Protein AF-A0A258RCC2-F1 (afdb_monomer)

Sequence (130 aa):
MTKPVDMERVGRARDIHRRLMELPRPKGLSNNEWAREAQVNTSFFTNLMKGSEPSVGKLRAVLVAVGSSIPEFFADEAEGRLVRMPTEQTLKSAISEALSDDATTTFVATCVARTIRGPAIERSQTTSPS

Structure (mmCIF, N/CA/C/O backbone):
data_AF-A0A258RCC2-F1
#
_entry.id   AF-A0A258RCC2-F1
#
loop_
_atom_site.group_PDB
_atom_site.id
_atom_site.type_symbol
_atom_site.label_atom_id
_atom_site.label_alt_id
_atom_site.label_comp_id
_atom_site.label_asym_id
_atom_site.label_entity_id
_atom_site.label_seq_id
_atom_site.pdbx_PDB_ins_code
_atom_site.Cartn_x
_atom_site.Cartn_y
_atom_site.Cartn_z
_atom_site.occupancy
_atom_site.B_iso_or_equiv
_atom_site.auth_seq_id
_atom_site.auth_comp_id
_atom_site.auth_asym_id
_atom_site.auth_atom_id
_atom_site.pdbx_PDB_model_num
ATOM 1 N N . MET A 1 1 ? 17.649 27.416 -3.010 1.00 53.97 1 MET A N 1
ATOM 2 C CA . MET A 1 1 ? 17.089 27.281 -1.647 1.00 53.97 1 MET A CA 1
ATOM 3 C C . MET A 1 1 ? 16.400 25.928 -1.535 1.00 53.97 1 MET A C 1
ATOM 5 O O . MET A 1 1 ? 15.289 25.768 -2.021 1.00 53.97 1 MET A O 1
ATOM 9 N N . THR A 1 2 ? 17.087 24.928 -0.991 1.00 63.41 2 THR A N 1
ATOM 10 C CA . THR A 1 2 ? 16.537 23.592 -0.719 1.00 63.41 2 THR A CA 1
ATOM 11 C C . THR A 1 2 ? 15.777 23.638 0.605 1.00 63.41 2 THR A C 1
ATOM 13 O O . THR A 1 2 ? 16.335 24.039 1.623 1.00 63.41 2 THR A O 1
ATOM 16 N N . LYS A 1 3 ? 14.486 23.290 0.589 1.00 63.62 3 LYS A N 1
ATOM 17 C CA . LYS A 1 3 ? 13.682 23.183 1.815 1.00 63.62 3 LYS A CA 1
ATOM 18 C C . LYS A 1 3 ? 14.263 22.069 2.704 1.00 63.62 3 LYS A C 1
ATOM 20 O O . LYS A 1 3 ? 14.699 21.058 2.148 1.00 63.62 3 LYS A O 1
ATOM 25 N N . PRO A 1 4 ? 14.275 22.228 4.040 1.00 73.19 4 PRO A N 1
ATOM 26 C CA . PRO A 1 4 ? 14.681 21.155 4.938 1.00 73.19 4 PRO A CA 1
ATOM 27 C C . PRO A 1 4 ? 13.781 19.939 4.707 1.00 73.19 4 PRO A C 1
ATOM 29 O O . PRO A 1 4 ? 12.557 20.062 4.638 1.00 73.19 4 PRO A O 1
ATOM 32 N N . VAL A 1 5 ? 14.406 18.780 4.513 1.00 73.50 5 VAL A N 1
ATOM 33 C CA . VAL A 1 5 ? 13.698 17.515 4.318 1.00 73.50 5 VAL A CA 1
ATOM 34 C C . VAL A 1 5 ? 13.226 17.032 5.682 1.00 73.50 5 VAL A C 1
ATOM 36 O O . VAL A 1 5 ? 14.026 16.855 6.597 1.00 73.50 5 VAL A O 1
ATOM 39 N N . ASP A 1 6 ? 11.921 16.830 5.809 1.00 79.81 6 ASP A N 1
ATOM 40 C CA . ASP A 1 6 ? 11.297 16.242 6.988 1.00 79.81 6 ASP A CA 1
ATOM 41 C C . ASP A 1 6 ? 11.670 14.751 7.065 1.00 79.81 6 ASP A C 1
ATOM 43 O O . ASP A 1 6 ? 11.189 13.921 6.288 1.00 79.81 6 ASP A O 1
ATOM 47 N N . MET A 1 7 ? 12.597 14.428 7.967 1.00 81.69 7 MET A N 1
ATOM 48 C CA . MET A 1 7 ? 13.168 13.086 8.106 1.00 81.69 7 MET A CA 1
ATOM 49 C C . MET A 1 7 ? 12.131 12.051 8.559 1.00 81.69 7 MET A C 1
ATOM 51 O O . MET A 1 7 ? 12.261 10.873 8.225 1.00 81.69 7 MET A O 1
ATOM 55 N N . GLU A 1 8 ? 11.078 12.478 9.260 1.00 79.00 8 GLU A N 1
ATOM 56 C CA . GLU A 1 8 ? 10.007 11.592 9.715 1.00 79.00 8 GLU A CA 1
ATOM 57 C C . GLU A 1 8 ? 9.169 11.092 8.529 1.00 79.00 8 GLU A C 1
ATOM 59 O O . GLU A 1 8 ? 8.874 9.899 8.413 1.00 79.00 8 GLU A O 1
ATOM 64 N N . ARG A 1 9 ? 8.857 11.986 7.582 1.00 77.00 9 ARG A N 1
ATOM 65 C CA . ARG A 1 9 ? 8.152 11.628 6.338 1.00 77.00 9 ARG A CA 1
ATOM 66 C C . ARG A 1 9 ? 8.954 10.667 5.472 1.00 77.00 9 ARG A C 1
ATOM 68 O O . ARG A 1 9 ? 8.396 9.731 4.898 1.00 77.00 9 ARG A O 1
ATOM 75 N N . VAL A 1 10 ? 10.269 10.876 5.398 1.00 81.19 10 VAL A N 1
ATOM 76 C CA . VAL A 1 10 ? 11.173 9.985 4.657 1.00 81.19 10 VAL A CA 1
ATOM 77 C C . VAL A 1 10 ? 11.163 8.580 5.260 1.00 81.19 10 VAL A C 1
ATOM 79 O O . VAL A 1 10 ? 11.137 7.604 4.508 1.00 81.19 10 VAL A O 1
ATOM 82 N N . GLY A 1 11 ? 11.145 8.475 6.593 1.00 85.94 11 GLY A N 1
ATOM 83 C CA . GLY A 1 11 ? 10.996 7.204 7.306 1.00 85.94 11 GLY A CA 1
ATOM 84 C C . GLY A 1 11 ? 9.700 6.489 6.925 1.00 85.94 11 GLY A C 1
ATOM 85 O O . GLY A 1 11 ? 9.744 5.377 6.401 1.00 85.94 11 GLY A O 1
ATOM 86 N N . ARG A 1 12 ? 8.561 7.182 7.049 1.00 87.94 12 ARG A N 1
ATOM 87 C CA . ARG A 1 12 ? 7.237 6.618 6.738 1.00 87.94 12 ARG A CA 1
ATOM 88 C C . ARG A 1 12 ? 7.112 6.108 5.304 1.00 87.94 12 ARG A C 1
ATOM 90 O O . ARG A 1 12 ? 6.629 5.001 5.078 1.00 87.94 12 ARG A O 1
ATOM 97 N N . ALA A 1 13 ? 7.572 6.874 4.316 1.00 91.50 13 ALA A N 1
ATOM 98 C CA . ALA A 1 13 ? 7.512 6.449 2.916 1.00 91.50 13 ALA A CA 1
ATOM 99 C C . ALA A 1 13 ? 8.358 5.190 2.636 1.00 91.50 13 ALA A C 1
ATOM 101 O O . ALA A 1 13 ? 7.952 4.328 1.850 1.00 91.50 13 ALA A O 1
ATOM 102 N N . ARG A 1 14 ? 9.506 5.051 3.309 1.00 92.62 14 ARG A N 1
ATOM 103 C CA . ARG A 1 14 ? 10.355 3.855 3.218 1.00 92.62 14 ARG A CA 1
ATOM 104 C C . ARG A 1 14 ? 9.746 2.652 3.932 1.00 92.62 14 ARG A C 1
ATOM 106 O O . ARG A 1 14 ? 9.866 1.541 3.421 1.00 92.62 14 ARG A O 1
ATOM 113 N N . ASP A 1 15 ? 9.065 2.859 5.054 1.00 92.06 15 ASP A N 1
ATOM 114 C CA . ASP A 1 15 ? 8.334 1.792 5.740 1.00 92.06 15 ASP A CA 1
ATOM 115 C C . ASP A 1 15 ? 7.186 1.262 4.875 1.00 92.06 15 ASP A C 1
ATOM 117 O O . ASP A 1 15 ? 7.061 0.050 4.702 1.00 92.06 15 ASP A O 1
ATOM 121 N N . ILE A 1 16 ? 6.421 2.152 4.231 1.00 93.19 16 ILE A N 1
ATOM 122 C CA . ILE A 1 16 ? 5.396 1.763 3.249 1.00 93.19 16 ILE A CA 1
ATOM 123 C C . ILE A 1 16 ? 6.027 0.945 2.115 1.00 93.19 16 ILE A C 1
ATOM 125 O O . ILE A 1 16 ? 5.486 -0.093 1.735 1.00 93.19 16 ILE A O 1
ATOM 129 N N . HIS A 1 17 ? 7.181 1.373 1.586 1.00 94.56 17 HIS A N 1
ATOM 130 C CA . HIS A 1 17 ? 7.899 0.609 0.564 1.00 94.56 17 HIS A CA 1
ATOM 131 C C . HIS A 1 17 ? 8.253 -0.801 1.048 1.00 94.56 17 HIS A C 1
ATOM 133 O O . HIS A 1 17 ? 7.961 -1.764 0.345 1.00 94.56 17 HIS A O 1
ATOM 139 N N . ARG A 1 18 ? 8.862 -0.929 2.236 1.00 94.12 18 ARG A N 1
ATOM 140 C CA . ARG A 1 18 ? 9.246 -2.224 2.820 1.00 94.12 18 ARG A CA 1
ATOM 141 C C . ARG A 1 18 ? 8.039 -3.157 2.917 1.00 94.12 18 ARG A C 1
ATOM 143 O O . ARG A 1 18 ? 8.088 -4.249 2.364 1.00 94.12 18 ARG A O 1
ATOM 150 N N . ARG A 1 19 ? 6.942 -2.688 3.517 1.00 93.06 19 ARG A N 1
ATOM 151 C CA . ARG A 1 19 ? 5.715 -3.480 3.712 1.00 93.06 19 ARG A CA 1
ATOM 152 C C . ARG A 1 19 ? 5.081 -3.904 2.386 1.00 93.06 19 ARG A C 1
ATOM 154 O O . ARG A 1 19 ? 4.659 -5.042 2.243 1.00 93.06 19 ARG A O 1
ATOM 161 N N . LEU A 1 20 ? 5.074 -3.035 1.370 1.00 92.69 20 LEU A N 1
ATOM 162 C CA . LEU A 1 20 ? 4.607 -3.413 0.028 1.00 92.69 20 LEU A CA 1
ATOM 163 C C . LEU A 1 20 ? 5.458 -4.526 -0.601 1.00 92.69 20 LEU A C 1
ATOM 165 O O . LEU A 1 20 ? 4.931 -5.326 -1.365 1.00 92.69 20 LEU A O 1
ATOM 169 N N . MET A 1 21 ? 6.762 -4.586 -0.317 1.00 91.56 21 MET A N 1
ATOM 170 C CA . MET A 1 21 ? 7.629 -5.647 -0.845 1.00 91.56 21 MET A CA 1
ATOM 171 C C . MET A 1 21 ? 7.426 -6.998 -0.146 1.00 91.56 21 MET A C 1
ATOM 173 O O . MET A 1 21 ? 7.798 -8.017 -0.722 1.00 91.56 21 MET A O 1
ATOM 177 N N . GLU A 1 22 ? 6.836 -7.006 1.050 1.00 90.44 22 GLU A N 1
ATOM 178 C CA . GLU A 1 22 ? 6.486 -8.217 1.806 1.00 90.44 22 GLU A CA 1
ATOM 179 C C . GLU A 1 22 ? 5.153 -8.829 1.344 1.00 90.44 22 GLU A C 1
ATOM 181 O O . GLU A 1 22 ? 4.894 -10.006 1.594 1.00 90.44 22 GLU A O 1
ATOM 186 N N . LEU A 1 23 ? 4.315 -8.063 0.634 1.00 89.25 23 LEU A N 1
ATOM 187 C CA . LEU A 1 23 ? 3.051 -8.566 0.101 1.00 89.25 23 LEU A CA 1
ATOM 188 C C . LEU A 1 23 ? 3.280 -9.591 -1.024 1.00 89.25 23 LEU A C 1
ATOM 190 O O . LEU A 1 23 ? 4.177 -9.415 -1.860 1.00 89.25 23 LEU A O 1
ATOM 194 N N . PRO A 1 24 ? 2.436 -10.637 -1.110 1.00 84.06 24 PRO A N 1
ATOM 195 C CA . PRO A 1 24 ? 2.501 -11.599 -2.197 1.00 84.06 24 PRO A CA 1
ATOM 196 C C . PRO A 1 24 ? 2.216 -10.887 -3.518 1.00 84.06 24 PRO A C 1
ATOM 198 O O . PRO A 1 24 ? 1.118 -10.382 -3.761 1.00 84.06 24 PRO A O 1
ATOM 201 N N . ARG A 1 25 ? 3.224 -10.833 -4.389 1.00 81.50 25 ARG A N 1
ATOM 202 C CA . ARG A 1 25 ? 3.066 -10.189 -5.690 1.00 81.50 25 ARG A CA 1
ATOM 203 C C . ARG A 1 25 ? 2.124 -11.015 -6.557 1.00 81.50 25 ARG A C 1
ATOM 205 O O . ARG A 1 25 ? 2.359 -12.217 -6.717 1.00 81.50 25 ARG A O 1
ATOM 212 N N . PRO A 1 26 ? 1.125 -10.400 -7.202 1.00 69.06 26 PRO A N 1
ATOM 213 C CA . PRO A 1 26 ? 0.342 -11.092 -8.204 1.00 69.06 26 PRO A CA 1
ATOM 214 C C . PRO A 1 26 ? 1.305 -11.536 -9.312 1.00 69.06 26 PRO A C 1
ATOM 216 O O . PRO A 1 26 ? 2.030 -10.724 -9.877 1.00 69.06 26 PRO A O 1
ATOM 219 N N . LYS A 1 27 ? 1.360 -12.845 -9.581 1.00 74.12 27 LYS A N 1
ATOM 220 C CA . LYS A 1 27 ? 2.014 -13.446 -10.762 1.00 74.12 27 LYS A CA 1
ATOM 221 C C . LYS A 1 27 ? 3.534 -13.221 -10.914 1.00 74.12 27 LYS A C 1
ATOM 223 O O . LYS A 1 27 ? 4.056 -13.421 -12.004 1.00 74.12 27 LYS A O 1
ATOM 228 N N . GLY A 1 28 ? 4.255 -12.833 -9.858 1.00 79.56 28 GLY A N 1
ATOM 229 C CA . GLY A 1 28 ? 5.712 -12.619 -9.932 1.00 79.56 28 GLY A CA 1
ATOM 230 C C . GLY A 1 28 ? 6.135 -11.362 -10.704 1.00 79.56 28 GLY A C 1
ATOM 231 O O . GLY A 1 28 ? 7.265 -11.280 -11.176 1.00 79.56 28 GLY A O 1
ATOM 232 N N . LEU A 1 29 ? 5.235 -10.384 -10.831 1.00 86.75 29 LEU A N 1
ATOM 233 C CA . LEU A 1 29 ? 5.479 -9.147 -11.570 1.00 86.75 29 LEU A CA 1
ATOM 234 C C . LEU A 1 29 ? 6.643 -8.327 -10.988 1.00 86.75 29 LEU A C 1
ATOM 236 O O . LEU A 1 29 ? 6.845 -8.226 -9.769 1.00 86.75 29 LEU A O 1
ATOM 240 N N . SER A 1 30 ? 7.386 -7.668 -11.875 1.00 91.00 30 SER A N 1
ATOM 241 C CA . SER A 1 30 ? 8.346 -6.633 -11.495 1.00 91.00 30 SER A CA 1
ATOM 242 C C . SER A 1 30 ? 7.634 -5.409 -10.900 1.00 91.00 30 SER A C 1
ATOM 244 O O . SER A 1 30 ? 6.438 -5.194 -11.099 1.00 91.00 30 SER A O 1
ATOM 246 N N . ASN A 1 31 ? 8.373 -4.547 -10.192 1.00 91.50 31 ASN A N 1
ATOM 247 C CA . ASN A 1 31 ? 7.805 -3.323 -9.602 1.00 91.50 31 ASN A CA 1
ATOM 248 C C . ASN A 1 31 ? 7.151 -2.420 -10.663 1.00 91.50 31 ASN A C 1
ATOM 250 O O . ASN A 1 31 ? 6.131 -1.786 -10.404 1.00 91.50 31 ASN A O 1
ATOM 254 N N . ASN A 1 32 ? 7.728 -2.376 -11.866 1.00 92.88 32 ASN A N 1
ATOM 255 C CA . ASN A 1 32 ? 7.210 -1.565 -12.965 1.00 92.88 32 ASN A CA 1
ATOM 256 C C . ASN A 1 32 ? 5.905 -2.130 -13.522 1.00 92.88 32 ASN A C 1
ATOM 258 O O . ASN A 1 32 ? 4.993 -1.367 -13.830 1.00 92.88 32 ASN A O 1
ATOM 262 N N . GLU A 1 33 ? 5.810 -3.452 -13.648 1.00 92.56 33 GLU A N 1
ATOM 263 C CA . GLU A 1 33 ? 4.595 -4.113 -14.123 1.00 92.56 33 GLU A CA 1
ATOM 264 C C . GLU A 1 33 ? 3.474 -4.005 -13.097 1.00 92.56 33 GLU A C 1
ATOM 266 O O . GLU A 1 33 ? 2.357 -3.659 -13.463 1.00 92.56 33 GLU A O 1
ATOM 271 N N . TRP A 1 34 ? 3.784 -4.178 -11.810 1.00 92.25 34 TRP A N 1
ATOM 272 C CA . TRP A 1 34 ? 2.812 -3.970 -10.741 1.00 92.25 34 TRP A CA 1
ATOM 273 C C . TRP A 1 34 ? 2.305 -2.519 -10.716 1.00 92.25 34 TRP A C 1
ATOM 275 O O . TRP A 1 34 ? 1.098 -2.282 -10.678 1.00 92.25 34 TRP A O 1
ATOM 285 N N . ALA A 1 35 ? 3.201 -1.533 -10.832 1.00 93.88 35 ALA A N 1
ATOM 286 C CA . ALA A 1 35 ? 2.810 -0.129 -10.949 1.00 93.88 35 ALA A CA 1
ATOM 287 C C . ALA A 1 35 ? 1.918 0.123 -12.179 1.00 93.88 35 ALA A C 1
ATOM 289 O O . ALA A 1 35 ? 0.934 0.857 -12.093 1.00 93.88 35 ALA A O 1
ATOM 290 N N . ARG A 1 36 ? 2.234 -0.509 -13.314 1.00 93.38 36 ARG A N 1
ATOM 291 C CA . ARG A 1 36 ? 1.457 -0.392 -14.552 1.00 93.38 36 ARG A CA 1
ATOM 292 C C . ARG A 1 36 ? 0.069 -1.023 -14.426 1.00 93.38 36 ARG A C 1
ATOM 294 O O . ARG A 1 36 ? -0.896 -0.412 -14.874 1.00 93.38 36 ARG A O 1
ATOM 301 N N . GLU A 1 37 ? -0.042 -2.200 -13.817 1.00 91.44 37 GLU A N 1
ATOM 302 C CA . GLU A 1 37 ? -1.322 -2.888 -13.594 1.00 91.44 37 GLU A CA 1
ATOM 303 C C . GLU A 1 37 ? -2.216 -2.101 -12.629 1.00 91.44 37 GLU A C 1
ATOM 305 O O . GLU A 1 37 ? -3.409 -1.946 -12.871 1.00 91.44 37 GLU A O 1
ATOM 310 N N . ALA A 1 38 ? -1.615 -1.469 -11.618 1.00 92.75 38 ALA A N 1
ATOM 311 C CA . ALA A 1 38 ? -2.284 -0.526 -10.724 1.00 92.75 38 ALA A CA 1
ATOM 312 C C . ALA A 1 38 ? -2.567 0.855 -11.355 1.00 92.75 38 ALA A C 1
ATOM 314 O O . ALA A 1 38 ? -3.077 1.744 -10.674 1.00 92.75 38 ALA A O 1
ATOM 315 N N . GLN A 1 39 ? -2.220 1.065 -12.631 1.00 95.00 39 GLN A N 1
ATOM 316 C CA . GLN A 1 39 ? -2.376 2.334 -13.353 1.00 95.00 39 GLN A CA 1
ATOM 317 C C . GLN A 1 39 ? -1.705 3.535 -12.658 1.00 95.00 39 GLN A C 1
ATOM 319 O O . GLN A 1 39 ? -2.175 4.673 -12.733 1.00 95.00 39 GLN A O 1
ATOM 324 N N . VAL A 1 40 ? -0.574 3.301 -11.991 1.00 94.88 40 VAL A N 1
ATOM 325 C CA . VAL A 1 40 ? 0.261 4.350 -11.396 1.00 94.88 40 VAL A CA 1
ATOM 326 C C . VAL A 1 40 ? 1.565 4.525 -12.177 1.00 94.88 40 VAL A C 1
ATOM 328 O O . VAL A 1 40 ? 1.938 3.724 -13.031 1.00 94.88 40 VAL A O 1
ATOM 331 N N . ASN A 1 41 ? 2.281 5.616 -11.900 1.00 95.25 41 ASN A N 1
ATOM 332 C CA . ASN A 1 41 ? 3.580 5.873 -12.522 1.00 95.25 41 ASN A CA 1
ATOM 333 C C . ASN A 1 41 ? 4.568 4.741 -12.175 1.00 95.25 41 ASN A C 1
ATOM 335 O O . ASN A 1 41 ? 4.689 4.377 -11.008 1.00 95.25 41 ASN A O 1
ATOM 339 N N . THR A 1 42 ? 5.321 4.234 -13.155 1.00 93.81 42 THR A N 1
ATOM 340 C CA . THR A 1 42 ? 6.322 3.164 -12.964 1.00 93.81 42 THR A CA 1
ATOM 341 C C . THR A 1 42 ? 7.409 3.528 -11.949 1.00 93.81 42 THR A C 1
ATOM 343 O O . THR A 1 42 ? 7.966 2.661 -11.284 1.00 93.81 42 THR A O 1
ATOM 346 N N . SER A 1 43 ? 7.652 4.823 -11.739 1.00 95.12 43 SER A N 1
ATOM 347 C CA . SER A 1 43 ? 8.578 5.347 -10.730 1.00 95.12 43 SER A CA 1
ATOM 348 C C . SER A 1 43 ? 8.016 5.328 -9.305 1.00 95.12 43 SER A C 1
ATOM 350 O O . SER A 1 43 ? 8.698 5.773 -8.387 1.00 95.12 43 SER A O 1
ATOM 352 N N . PHE A 1 44 ? 6.785 4.853 -9.087 1.00 95.50 44 PHE A N 1
ATOM 353 C CA . PHE A 1 44 ? 6.116 4.853 -7.783 1.00 95.50 44 PHE A CA 1
ATOM 354 C C . PHE A 1 44 ? 6.963 4.199 -6.683 1.00 95.50 44 PHE A C 1
ATOM 356 O O . PHE A 1 44 ? 7.269 4.849 -5.684 1.00 95.50 44 PHE A O 1
ATOM 363 N N . PHE A 1 45 ? 7.415 2.960 -6.892 1.00 94.00 45 PHE A N 1
ATOM 364 C CA . PHE A 1 45 ? 8.226 2.232 -5.909 1.00 94.00 45 PHE A CA 1
ATOM 365 C C . PHE A 1 45 ? 9.588 2.896 -5.674 1.00 94.00 45 PHE A C 1
ATOM 367 O O . PHE A 1 45 ? 10.021 3.055 -4.535 1.00 94.00 45 PHE A O 1
ATOM 374 N N . THR A 1 46 ? 10.227 3.381 -6.741 1.00 94.94 46 THR A N 1
ATOM 375 C CA . THR A 1 46 ? 11.482 4.137 -6.645 1.00 94.94 46 THR A CA 1
ATOM 376 C C . THR A 1 46 ? 11.312 5.421 -5.833 1.00 94.94 46 THR A C 1
ATOM 378 O O . THR A 1 46 ? 12.180 5.768 -5.034 1.00 94.94 46 THR A O 1
ATOM 381 N N . ASN A 1 47 ? 10.194 6.127 -6.005 1.00 94.00 47 ASN A N 1
ATOM 382 C CA . ASN A 1 47 ? 9.898 7.355 -5.273 1.00 94.00 47 ASN A CA 1
ATOM 383 C C . ASN A 1 47 ? 9.639 7.075 -3.788 1.00 94.00 47 ASN A C 1
ATOM 385 O O . ASN A 1 47 ? 10.158 7.808 -2.948 1.00 94.00 47 ASN A O 1
ATOM 389 N N . LEU A 1 48 ? 8.928 5.992 -3.461 1.00 93.88 48 LEU A N 1
ATOM 390 C CA . LEU A 1 48 ? 8.738 5.554 -2.075 1.00 93.88 48 LEU A CA 1
ATOM 391 C C . LEU A 1 48 ? 10.071 5.239 -1.387 1.00 93.88 48 LEU A C 1
ATOM 393 O O . LEU A 1 48 ? 10.346 5.743 -0.302 1.00 93.88 48 LEU A O 1
ATOM 397 N N . MET A 1 49 ? 10.947 4.483 -2.053 1.00 92.44 49 MET A N 1
ATOM 398 C CA . MET A 1 49 ? 12.289 4.165 -1.549 1.00 92.44 49 MET A CA 1
ATOM 399 C C . MET A 1 49 ? 13.137 5.429 -1.302 1.00 92.44 49 MET A C 1
ATOM 401 O O . MET A 1 49 ? 13.900 5.509 -0.334 1.00 92.44 49 MET A O 1
ATOM 405 N N . LYS A 1 50 ? 12.968 6.457 -2.141 1.00 92.38 50 LYS A N 1
ATOM 406 C CA . LYS A 1 50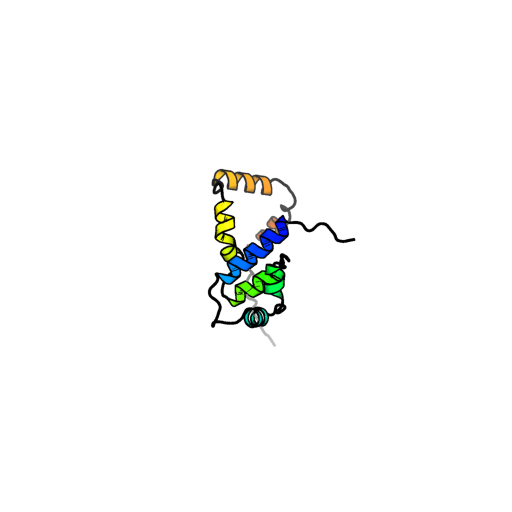 ? 13.608 7.772 -1.970 1.00 92.38 50 LYS A CA 1
ATOM 407 C C . LYS A 1 50 ? 12.991 8.620 -0.850 1.00 92.38 50 LYS A C 1
ATOM 409 O O . LYS A 1 50 ? 13.553 9.662 -0.530 1.00 92.38 50 LYS A O 1
ATOM 414 N N . GLY A 1 51 ? 11.895 8.177 -0.236 1.00 90.69 51 GLY A N 1
ATOM 415 C CA . GLY A 1 51 ? 11.227 8.883 0.856 1.00 90.69 51 GLY A CA 1
ATOM 416 C C . GLY A 1 51 ? 10.074 9.787 0.420 1.00 90.69 51 GLY A C 1
ATOM 417 O O . GLY A 1 51 ? 9.618 10.608 1.208 1.00 90.69 51 GLY A O 1
ATOM 418 N N . SER A 1 52 ? 9.610 9.685 -0.828 1.00 92.94 52 SER A N 1
ATOM 419 C CA . SER A 1 52 ? 8.447 10.445 -1.291 1.00 92.94 52 SER A CA 1
ATOM 420 C C . SER A 1 52 ? 7.167 9.766 -0.825 1.00 92.94 52 SER A C 1
ATOM 422 O O . SER A 1 52 ? 6.870 8.655 -1.258 1.00 92.94 52 SER A O 1
ATOM 424 N N . GLU A 1 53 ? 6.370 10.458 -0.014 1.00 90.25 53 GLU A N 1
ATOM 425 C CA . GLU A 1 53 ? 5.061 9.952 0.403 1.00 90.25 53 GLU A CA 1
ATOM 426 C C . GLU A 1 53 ? 4.127 9.763 -0.807 1.00 90.25 53 GLU A C 1
ATOM 428 O O . GLU A 1 53 ? 4.052 10.631 -1.690 1.00 90.25 53 GLU A O 1
ATOM 433 N N . PRO A 1 54 ? 3.401 8.634 -0.884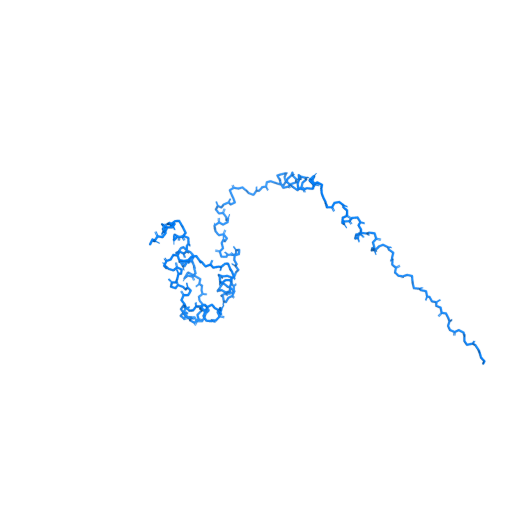 1.00 92.50 54 PRO A N 1
ATOM 434 C CA . PRO A 1 54 ? 2.418 8.420 -1.926 1.00 92.50 54 PRO A CA 1
ATOM 435 C C . PRO A 1 54 ? 1.123 9.160 -1.581 1.00 92.50 54 PRO A C 1
ATOM 437 O O . PRO A 1 54 ? 0.707 9.236 -0.428 1.00 92.50 54 PRO A O 1
ATOM 440 N N . SER A 1 55 ? 0.400 9.627 -2.597 1.00 94.19 55 SER A N 1
ATOM 441 C CA . SER A 1 55 ? -1.003 10.001 -2.395 1.00 94.19 55 SER A CA 1
ATOM 442 C C . SER A 1 55 ? -1.821 8.760 -2.024 1.00 94.19 55 SER A C 1
ATOM 444 O O . SER A 1 55 ? -1.650 7.719 -2.670 1.00 94.19 55 SER A O 1
ATOM 446 N N . VAL A 1 56 ? -2.780 8.899 -1.105 1.00 92.81 56 VAL A N 1
ATOM 447 C CA . VAL A 1 56 ? -3.674 7.809 -0.665 1.00 92.81 56 VAL A CA 1
ATOM 448 C C . VAL A 1 56 ? -4.324 7.078 -1.846 1.00 92.81 56 VAL A C 1
ATOM 450 O O . VAL A 1 56 ? -4.356 5.853 -1.864 1.00 92.81 56 VAL A O 1
ATOM 453 N N . GLY A 1 57 ? -4.765 7.804 -2.881 1.00 95.12 57 GLY A N 1
ATOM 454 C CA . GLY A 1 57 ? -5.374 7.200 -4.074 1.00 95.12 57 GLY A CA 1
ATOM 455 C C . GLY A 1 57 ? -4.440 6.252 -4.840 1.00 95.12 57 GLY A C 1
ATOM 456 O O . GLY A 1 57 ? -4.856 5.163 -5.224 1.00 95.12 57 GLY A O 1
ATOM 457 N N . LYS A 1 58 ? -3.162 6.624 -5.002 1.00 95.06 58 LYS A N 1
ATOM 458 C CA . LYS A 1 58 ? -2.147 5.773 -5.654 1.00 95.06 58 LYS A CA 1
ATOM 459 C C . LYS A 1 58 ? -1.811 4.550 -4.808 1.00 95.06 58 LYS A C 1
ATOM 461 O O . LYS A 1 58 ? -1.717 3.457 -5.349 1.00 95.06 58 LYS A O 1
ATOM 466 N N . LEU A 1 59 ? -1.665 4.728 -3.492 1.00 95.62 59 LEU A N 1
ATOM 467 C CA . LEU A 1 59 ? -1.431 3.609 -2.578 1.00 95.62 59 LEU A CA 1
ATOM 468 C C . LEU A 1 59 ? -2.601 2.617 -2.625 1.00 95.62 59 LEU A C 1
ATOM 470 O O . LEU A 1 59 ? -2.383 1.420 -2.776 1.00 95.62 59 LEU A O 1
ATOM 474 N N . ARG A 1 60 ? -3.840 3.119 -2.591 1.00 95.88 60 ARG A N 1
ATOM 475 C CA . ARG A 1 60 ? -5.047 2.295 -2.717 1.00 95.88 60 ARG A CA 1
ATOM 476 C C . ARG A 1 60 ? -5.059 1.501 -4.023 1.00 95.88 60 ARG A C 1
ATOM 478 O O . ARG A 1 60 ? -5.352 0.315 -3.985 1.00 95.88 60 ARG A O 1
ATOM 485 N N . ALA A 1 61 ? -4.737 2.128 -5.154 1.00 95.12 61 ALA A N 1
ATOM 486 C CA . ALA A 1 61 ? -4.709 1.444 -6.448 1.00 95.12 61 ALA A CA 1
ATOM 487 C C . ALA A 1 61 ? -3.701 0.279 -6.471 1.00 95.12 61 ALA A C 1
ATOM 489 O O . ALA A 1 61 ? -4.021 -0.809 -6.943 1.00 95.12 61 ALA A O 1
ATOM 490 N N . VAL A 1 62 ? -2.513 0.486 -5.894 1.00 94.19 62 VAL A N 1
ATOM 491 C CA . VAL A 1 62 ? -1.467 -0.545 -5.792 1.00 94.19 62 VAL A CA 1
ATOM 492 C C . VAL A 1 62 ? -1.895 -1.712 -4.899 1.00 94.19 62 VAL A C 1
ATOM 494 O O . VAL A 1 62 ? -1.655 -2.863 -5.260 1.00 94.19 62 VAL A O 1
ATOM 497 N N . LEU A 1 63 ? -2.560 -1.433 -3.774 1.00 94.25 63 LEU A N 1
ATOM 498 C CA . LEU A 1 63 ? -3.066 -2.464 -2.861 1.00 94.25 63 LEU A CA 1
ATOM 499 C C . LEU A 1 63 ? -4.221 -3.270 -3.470 1.00 94.25 63 LEU A C 1
ATOM 501 O O . LEU A 1 63 ? -4.242 -4.494 -3.370 1.00 94.25 63 LEU A O 1
ATOM 505 N N . VAL A 1 64 ? -5.141 -2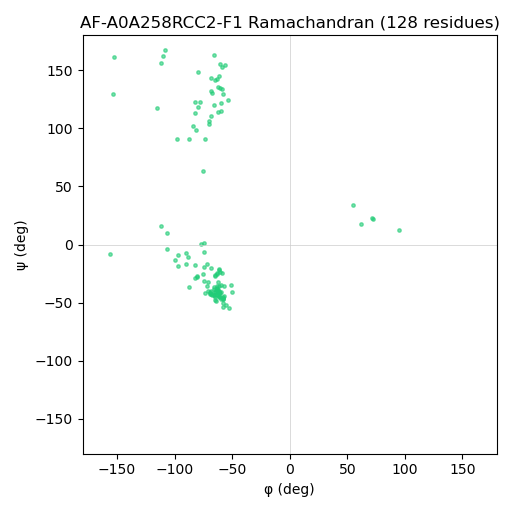.608 -4.174 1.00 92.81 64 VAL A N 1
ATOM 506 C CA . VAL A 1 64 ? -6.260 -3.286 -4.848 1.00 92.81 64 VAL A CA 1
ATOM 507 C C . VAL A 1 64 ? -5.755 -4.265 -5.909 1.00 92.81 64 VAL A C 1
ATOM 509 O O . VAL A 1 64 ? -6.313 -5.351 -6.040 1.00 92.81 64 VAL A O 1
ATOM 512 N N . ALA A 1 65 ? -4.667 -3.935 -6.614 1.00 90.88 65 ALA A N 1
ATOM 513 C CA . ALA A 1 65 ? -4.056 -4.836 -7.593 1.00 90.88 65 ALA A CA 1
ATOM 514 C C . ALA A 1 65 ? -3.552 -6.159 -6.979 1.00 90.88 65 ALA A C 1
ATOM 516 O O . ALA A 1 65 ? -3.410 -7.145 -7.698 1.00 90.88 65 ALA A O 1
ATOM 517 N N . VAL A 1 66 ? -3.310 -6.201 -5.663 1.00 90.00 66 VAL A N 1
ATOM 518 C CA . VAL A 1 66 ? -2.911 -7.419 -4.933 1.00 90.00 66 VAL A CA 1
ATOM 519 C C . VAL A 1 66 ? -4.032 -7.998 -4.070 1.00 90.00 66 VAL A C 1
ATOM 521 O O . VAL A 1 66 ? -3.794 -8.902 -3.277 1.00 90.00 66 VAL A O 1
ATOM 524 N N . GLY A 1 67 ? -5.257 -7.486 -4.219 1.00 89.69 67 GLY A N 1
ATOM 525 C CA . GLY A 1 67 ? -6.410 -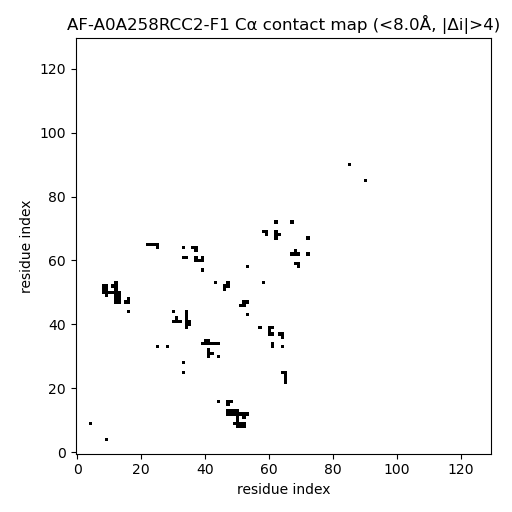7.931 -3.439 1.00 89.69 67 GLY A CA 1
ATOM 526 C C . GLY A 1 67 ? -6.381 -7.495 -1.973 1.00 89.69 67 GLY A C 1
ATOM 527 O O . GLY A 1 67 ? -7.031 -8.133 -1.156 1.00 89.69 67 GLY A O 1
ATOM 528 N N . SER A 1 68 ? -5.645 -6.432 -1.636 1.00 91.56 68 SER A N 1
ATOM 529 C CA . SER A 1 68 ? -5.577 -5.873 -0.282 1.00 91.56 68 SER A CA 1
ATOM 530 C C . SER A 1 68 ? -6.239 -4.494 -0.208 1.00 91.56 68 SER A C 1
ATOM 532 O O . SER A 1 68 ? -6.362 -3.771 -1.203 1.00 91.56 68 SER A O 1
ATOM 534 N N . SER A 1 69 ? -6.673 -4.108 0.989 1.00 93.00 69 SER A N 1
ATOM 535 C CA . SER A 1 69 ? -7.257 -2.800 1.282 1.00 93.00 69 SER A CA 1
ATOM 536 C C . SER A 1 69 ? -6.343 -1.928 2.156 1.00 93.00 69 SER A C 1
ATOM 538 O O . SER A 1 69 ? -5.425 -2.408 2.813 1.00 93.00 69 SER A O 1
ATOM 540 N N . ILE A 1 70 ? -6.596 -0.612 2.186 1.00 92.62 70 ILE A N 1
ATOM 541 C CA . ILE A 1 70 ? -5.853 0.321 3.057 1.00 92.62 70 ILE A CA 1
ATOM 542 C C . ILE A 1 70 ? -5.968 -0.071 4.545 1.00 92.62 70 ILE A C 1
ATOM 544 O O . ILE A 1 70 ? -4.932 -0.092 5.204 1.00 92.62 70 ILE A O 1
ATOM 548 N N . PRO A 1 71 ? -7.159 -0.394 5.096 1.00 89.62 71 PRO A N 1
ATOM 549 C CA . PRO A 1 71 ? -7.272 -0.792 6.499 1.00 89.62 71 PRO A CA 1
ATOM 550 C C . PRO A 1 71 ? -6.478 -2.055 6.833 1.00 89.62 71 PRO A C 1
ATOM 552 O O . PRO A 1 71 ? -5.760 -2.060 7.824 1.00 89.62 71 PRO A O 1
ATOM 555 N N . GLU A 1 72 ? -6.546 -3.087 5.988 1.00 88.56 72 GLU A N 1
ATOM 556 C CA . GLU A 1 72 ? -5.761 -4.317 6.174 1.00 88.56 72 GLU A CA 1
ATOM 557 C C . GLU A 1 72 ? -4.263 -4.030 6.111 1.00 88.56 72 GLU A C 1
ATOM 559 O O . GLU A 1 72 ? -3.502 -4.487 6.959 1.00 88.56 72 GLU A O 1
ATOM 564 N N . PHE A 1 73 ? -3.838 -3.202 5.154 1.00 91.25 73 PHE A N 1
ATOM 565 C CA . PHE A 1 73 ? -2.440 -2.819 5.022 1.00 91.25 73 PHE A CA 1
ATOM 566 C C . PHE A 1 73 ? -1.918 -2.046 6.238 1.00 91.25 73 PHE A C 1
ATOM 568 O O . PHE A 1 73 ? -0.725 -2.073 6.489 1.00 91.25 73 PHE A O 1
ATOM 575 N N . PHE A 1 74 ? -2.755 -1.371 7.025 1.00 89.94 74 PHE A N 1
ATOM 576 C CA . PHE A 1 74 ? -2.332 -0.652 8.236 1.00 89.94 74 PHE A CA 1
ATOM 577 C C . PHE A 1 74 ? -2.845 -1.286 9.538 1.00 89.94 74 PHE A C 1
ATOM 579 O O . PHE A 1 74 ? -2.786 -0.637 10.582 1.00 89.94 74 PHE A O 1
ATOM 586 N N . ALA A 1 75 ? -3.309 -2.539 9.501 1.00 85.06 75 ALA A N 1
ATOM 587 C CA . ALA A 1 75 ? -3.912 -3.203 10.655 1.00 85.06 75 ALA A CA 1
ATOM 588 C C . ALA A 1 75 ? -2.965 -3.256 11.867 1.00 85.06 75 ALA A C 1
ATOM 590 O O . ALA A 1 75 ? -3.357 -2.824 12.947 1.00 85.06 75 ALA A O 1
ATOM 591 N N . ASP A 1 76 ? -1.701 -3.645 11.675 1.00 78.75 76 ASP A N 1
ATOM 592 C CA . ASP A 1 76 ? -0.718 -3.748 12.770 1.00 78.75 76 ASP A CA 1
ATOM 593 C C . ASP A 1 76 ? -0.420 -2.388 13.432 1.00 78.75 76 ASP A C 1
ATOM 595 O O . ASP A 1 76 ? -0.252 -2.275 14.647 1.00 78.75 76 ASP A O 1
ATOM 599 N N . GLU A 1 77 ? -0.380 -1.315 12.632 1.00 75.94 77 GLU A N 1
ATOM 600 C CA . GLU A 1 77 ? -0.180 0.050 13.136 1.00 75.94 77 GLU A CA 1
ATOM 601 C C . GLU A 1 77 ? -1.409 0.560 13.898 1.00 75.94 77 GLU A C 1
ATOM 603 O O . GLU A 1 77 ? -1.281 1.355 14.833 1.00 75.94 77 GLU A O 1
ATOM 608 N N . ALA A 1 78 ? -2.602 0.120 13.493 1.00 65.56 78 ALA A N 1
ATOM 609 C CA . ALA A 1 78 ? -3.843 0.427 14.186 1.00 6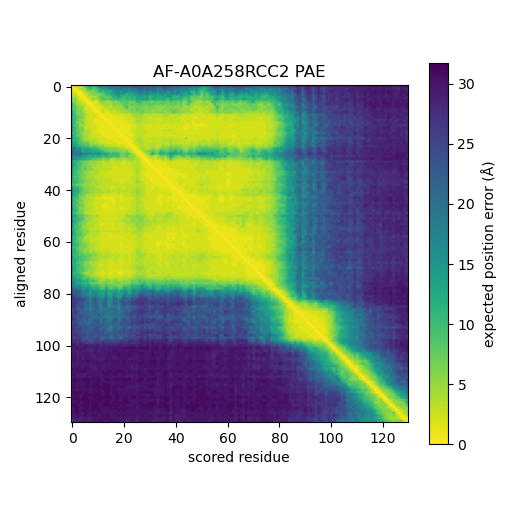5.56 78 ALA A CA 1
ATOM 610 C C . ALA A 1 78 ? -3.952 -0.360 15.499 1.00 65.56 78 ALA A C 1
ATOM 612 O O . ALA A 1 78 ? -4.318 0.224 16.516 1.00 65.56 78 ALA A O 1
ATOM 613 N N . GLU A 1 79 ? -3.571 -1.638 15.511 1.00 59.91 79 GLU A N 1
ATOM 614 C CA . GLU A 1 79 ? -3.601 -2.495 16.700 1.00 59.91 79 GLU A CA 1
ATOM 615 C C . GLU A 1 79 ? -2.634 -1.994 17.783 1.00 59.91 79 GLU A C 1
ATOM 617 O O . GLU A 1 79 ? -3.011 -1.894 18.949 1.00 59.91 79 GLU A O 1
ATOM 622 N N . GLY A 1 80 ? -1.445 -1.515 17.399 1.00 56.53 80 GLY A N 1
ATOM 623 C CA . GLY A 1 80 ? -0.515 -0.855 18.324 1.00 56.53 80 GLY A CA 1
ATOM 624 C C . GLY A 1 80 ? -0.986 0.512 18.855 1.00 56.53 80 GLY A C 1
ATOM 625 O O . GLY A 1 80 ? -0.500 0.969 19.890 1.00 56.53 80 GLY A O 1
ATOM 626 N N . ARG A 1 81 ? -1.932 1.180 18.175 1.00 54.78 81 ARG A N 1
ATOM 627 C CA . ARG A 1 81 ? -2.527 2.466 18.602 1.00 54.78 81 ARG A CA 1
ATOM 628 C C . ARG A 1 81 ? -3.861 2.316 19.328 1.00 54.78 81 ARG A C 1
ATOM 630 O O . ARG A 1 81 ? -4.261 3.242 20.036 1.00 54.78 81 ARG A O 1
ATOM 637 N N . LEU A 1 82 ? -4.537 1.176 19.201 1.00 51.00 82 LEU A N 1
ATOM 638 C CA . LEU A 1 82 ? -5.723 0.817 19.978 1.00 51.00 82 LEU A CA 1
ATOM 639 C C . LEU A 1 82 ? -5.299 0.417 21.398 1.00 51.00 82 LEU A C 1
ATOM 641 O O . LEU A 1 82 ? -5.495 -0.704 21.847 1.00 51.00 82 LEU A O 1
ATOM 645 N N . VAL A 1 83 ? -4.719 1.368 22.134 1.00 52.34 83 VAL A N 1
ATOM 646 C CA . VAL A 1 83 ? -4.223 1.160 23.503 1.00 52.34 83 VAL A CA 1
ATOM 647 C C . VAL A 1 83 ? -5.349 0.730 24.452 1.00 52.34 83 VAL A C 1
ATOM 649 O O . VAL A 1 83 ? -5.081 0.062 25.447 1.00 52.34 83 VAL A O 1
ATOM 652 N N . ARG A 1 84 ? -6.615 1.038 24.142 1.00 55.00 84 ARG A N 1
ATOM 653 C CA . ARG A 1 84 ? -7.808 0.457 24.774 1.00 55.00 84 ARG A CA 1
ATOM 654 C C . ARG A 1 84 ? -8.966 0.513 23.784 1.00 55.00 84 ARG A C 1
ATOM 656 O O . ARG A 1 84 ? -9.257 1.592 23.273 1.00 55.00 84 ARG A O 1
ATOM 663 N N . MET A 1 85 ? -9.672 -0.600 23.562 1.00 59.16 85 MET A N 1
ATOM 664 C CA . MET A 1 85 ? -11.041 -0.498 23.046 1.00 59.16 85 MET A CA 1
ATOM 665 C C . MET A 1 85 ? -11.813 0.437 23.991 1.00 59.16 85 MET A C 1
ATOM 667 O O . MET A 1 85 ? -11.804 0.196 25.204 1.00 59.16 85 MET A O 1
ATOM 671 N N . PRO A 1 86 ? -12.429 1.525 23.494 1.00 65.38 86 PRO A N 1
ATOM 672 C CA . PRO A 1 86 ? -13.263 2.362 24.337 1.00 65.38 86 PRO A CA 1
ATOM 673 C C . PRO A 1 86 ? -14.382 1.493 24.906 1.00 65.38 86 PRO A C 1
ATOM 675 O O . PRO A 1 86 ? -14.997 0.698 24.194 1.00 65.38 86 PRO A O 1
ATOM 678 N N . THR A 1 87 ? -14.620 1.613 26.210 1.00 79.88 87 THR A N 1
ATOM 679 C CA . THR A 1 87 ? -15.728 0.897 26.845 1.00 79.88 87 THR A CA 1
ATOM 680 C C . THR A 1 87 ? -17.052 1.331 26.220 1.00 79.88 87 THR A C 1
ATOM 682 O O . THR A 1 87 ? -17.172 2.453 25.720 1.00 79.88 87 THR A O 1
ATOM 685 N N . GLU A 1 88 ? -18.072 0.474 26.287 1.00 77.88 88 GLU A N 1
ATOM 686 C CA . GLU A 1 88 ? -19.424 0.806 25.815 1.00 77.88 88 GLU A CA 1
ATOM 687 C C . GLU A 1 88 ? -19.924 2.136 26.408 1.00 77.88 88 GLU A C 1
ATOM 689 O O . GLU A 1 88 ? -20.581 2.925 25.732 1.00 77.88 88 GLU A O 1
ATOM 694 N N . GLN A 1 89 ? -19.542 2.427 27.653 1.00 79.62 89 GLN A N 1
ATOM 695 C CA . GLN A 1 89 ? -19.869 3.673 28.334 1.00 79.62 89 GLN A CA 1
ATOM 696 C C . GLN A 1 89 ? -19.199 4.891 27.683 1.00 79.62 89 GLN A C 1
ATOM 698 O O . GLN A 1 89 ? -19.863 5.896 27.447 1.00 79.62 89 GLN A O 1
ATOM 703 N N . THR A 1 90 ? -17.917 4.789 27.321 1.00 81.38 90 THR A N 1
ATOM 704 C CA . THR A 1 90 ? -17.185 5.848 26.607 1.00 81.38 90 THR A CA 1
ATOM 705 C C . THR A 1 90 ? -17.807 6.138 25.242 1.00 81.38 90 THR A C 1
ATOM 707 O O . THR A 1 90 ? -17.966 7.299 24.872 1.00 81.38 90 THR A O 1
ATOM 710 N N . LEU A 1 91 ? -18.210 5.091 24.514 1.00 81.56 91 LEU A N 1
ATOM 711 C CA . LEU A 1 91 ? -18.889 5.233 23.226 1.00 81.56 91 LEU A CA 1
ATOM 712 C C . LEU A 1 91 ? -20.257 5.912 23.382 1.00 81.56 91 LEU A C 1
ATOM 714 O O . LEU A 1 91 ? -20.561 6.844 22.643 1.00 81.56 91 LEU A O 1
ATOM 718 N N . LYS A 1 92 ? -21.062 5.499 24.371 1.00 80.12 92 LYS A N 1
ATOM 719 C CA . LYS A 1 92 ? -22.372 6.112 24.656 1.00 80.12 92 LYS A CA 1
ATOM 720 C C . LYS A 1 92 ? -22.259 7.586 25.036 1.00 80.12 92 LYS A C 1
ATOM 722 O O . LYS A 1 92 ? -23.069 8.385 24.567 1.00 80.12 92 LYS A O 1
ATOM 727 N N . SER A 1 93 ? -21.265 7.952 25.845 1.00 81.06 93 SER A N 1
ATOM 728 C CA . SER A 1 93 ? -21.011 9.349 26.209 1.00 81.06 93 SER A CA 1
ATOM 729 C C . SER A 1 93 ? -20.613 10.187 24.995 1.00 81.06 93 SER A C 1
ATOM 731 O O . SER A 1 93 ? -21.242 11.211 24.761 1.00 81.06 93 SER A O 1
ATOM 733 N N . ALA A 1 94 ? -19.668 9.719 24.172 1.00 78.56 94 ALA A N 1
ATOM 734 C CA . ALA A 1 94 ? -19.232 10.445 22.976 1.00 78.56 94 ALA A CA 1
ATOM 735 C C . ALA A 1 94 ? -20.359 10.620 21.940 1.00 78.56 94 ALA A C 1
ATOM 737 O O . ALA A 1 94 ? -20.485 11.677 21.330 1.00 78.56 94 ALA A O 1
ATOM 738 N N . ILE A 1 95 ? -21.209 9.600 21.760 1.00 80.56 95 ILE A N 1
ATOM 739 C CA . ILE A 1 95 ? -22.389 9.682 20.886 1.00 80.56 95 ILE A CA 1
ATOM 740 C C . ILE A 1 95 ? -23.403 10.689 21.440 1.00 80.56 95 ILE A C 1
ATOM 742 O O . ILE A 1 95 ? -23.940 11.488 20.684 1.00 80.56 95 ILE A O 1
ATOM 746 N N . SER A 1 96 ? -23.662 10.673 22.750 1.00 78.75 96 SER A N 1
ATOM 747 C CA . SER A 1 96 ? -24.612 11.603 23.376 1.00 78.75 96 SER A CA 1
ATOM 748 C C . SER A 1 96 ? -24.123 13.050 23.305 1.00 78.75 96 SER A C 1
ATOM 750 O O . SER A 1 96 ? -24.917 13.948 23.049 1.00 78.75 96 SER A O 1
ATOM 752 N N . GLU A 1 97 ? -22.822 13.273 23.483 1.00 77.69 97 GLU A N 1
ATOM 753 C CA . GLU A 1 97 ? -22.175 14.581 23.345 1.00 77.69 97 GLU A CA 1
ATOM 754 C C . GLU A 1 97 ? -22.251 15.084 21.896 1.00 77.69 97 GLU A C 1
ATOM 756 O O . GLU A 1 97 ? -22.737 16.185 21.657 1.00 77.69 97 GLU A O 1
ATOM 761 N N . ALA A 1 98 ? -21.920 14.236 20.916 1.00 72.62 98 ALA A N 1
ATOM 762 C CA . ALA A 1 98 ? -22.037 14.568 19.493 1.00 72.62 98 ALA A CA 1
ATOM 763 C C . ALA A 1 98 ? -23.483 14.832 19.029 1.00 72.62 98 ALA A C 1
ATOM 765 O O . ALA A 1 98 ? -23.696 15.520 18.035 1.00 72.62 98 ALA A O 1
ATOM 766 N N . LEU A 1 99 ? -24.477 14.271 19.725 1.00 68.69 99 LEU A N 1
ATOM 767 C CA . LEU A 1 99 ? -25.901 14.519 19.482 1.00 68.69 99 LEU A CA 1
ATOM 768 C C . LEU A 1 99 ? -26.452 15.723 20.265 1.00 68.69 99 LEU A C 1
ATOM 770 O O . LEU A 1 99 ? -27.582 16.129 20.003 1.00 68.69 99 LEU A O 1
ATOM 774 N N . SER A 1 100 ? -25.691 16.272 21.217 1.00 64.31 100 SER A N 1
ATOM 775 C CA . SER A 1 100 ? -26.101 17.421 22.039 1.00 64.31 100 SER A CA 1
ATOM 776 C C . SER A 1 100 ? -25.709 18.769 21.424 1.00 64.31 100 SER A C 1
ATOM 778 O O . SER A 1 100 ? -26.292 19.786 21.798 1.00 64.31 100 SER A O 1
ATOM 780 N N . ASP A 1 101 ? -24.786 18.785 20.454 1.00 56.28 101 ASP A N 1
ATOM 781 C CA . ASP A 1 101 ? -24.494 19.967 19.638 1.00 56.28 101 ASP A CA 1
ATOM 782 C C . ASP A 1 101 ? -25.526 20.102 18.503 1.00 56.28 101 ASP A C 1
ATOM 784 O O . ASP A 1 101 ? -25.501 19.442 17.460 1.00 56.28 101 ASP A O 1
ATOM 788 N N . ASP A 1 102 ? -26.498 20.962 18.774 1.00 55.41 102 ASP A N 1
ATOM 789 C CA . ASP A 1 102 ? -27.699 21.232 18.001 1.00 55.41 102 ASP A CA 1
ATOM 790 C C . ASP A 1 102 ? -27.412 21.929 16.653 1.00 55.41 102 ASP A C 1
ATOM 792 O O . ASP A 1 102 ? -27.057 23.106 16.593 1.00 55.41 102 ASP A O 1
ATOM 796 N N . ALA A 1 103 ? -27.617 21.200 15.550 1.00 49.62 103 ALA A N 1
ATOM 797 C CA . ALA A 1 103 ? -27.927 21.774 14.228 1.00 49.62 103 ALA A CA 1
ATOM 798 C C . ALA A 1 103 ? -28.678 20.815 13.276 1.00 49.62 103 ALA A C 1
ATOM 800 O O . ALA A 1 103 ? -29.127 21.233 12.207 1.00 49.62 103 ALA A O 1
ATOM 801 N N . THR A 1 104 ? -28.846 19.530 13.620 1.00 52.12 104 THR A N 1
ATOM 802 C CA . THR A 1 104 ? -29.363 18.512 12.673 1.00 52.12 104 THR A CA 1
ATOM 803 C C . THR A 1 104 ? -30.805 18.068 12.949 1.00 52.12 104 THR A C 1
ATOM 805 O O . THR A 1 104 ? -31.399 17.333 12.153 1.00 52.12 104 THR A O 1
ATOM 808 N N . THR A 1 105 ? -31.412 18.556 14.034 1.00 49.88 105 THR A N 1
ATOM 809 C CA . THR A 1 105 ? -32.758 18.164 14.491 1.00 49.88 105 THR A CA 1
ATOM 810 C C . THR A 1 105 ? -33.862 18.491 13.470 1.00 49.88 105 THR A C 1
ATOM 812 O O . THR A 1 105 ? -34.890 17.817 13.426 1.00 49.88 105 THR A O 1
ATOM 815 N N . THR A 1 106 ? -33.633 19.435 12.551 1.00 48.78 106 THR A N 1
ATOM 816 C CA . THR A 1 106 ? -34.615 19.801 11.512 1.00 48.78 106 THR A CA 1
ATOM 817 C C . THR A 1 106 ? -34.723 18.777 10.367 1.00 48.78 106 THR A C 1
ATOM 819 O O . THR A 1 106 ? -35.780 18.662 9.744 1.00 48.78 106 THR A O 1
ATOM 822 N N . PHE A 1 107 ? -33.684 17.982 10.073 1.00 47.19 107 PHE A N 1
ATOM 823 C CA . PHE A 1 107 ? -33.713 17.110 8.885 1.00 47.19 107 PHE A CA 1
ATOM 824 C C . PHE A 1 107 ? -34.355 15.739 9.140 1.00 47.19 107 PHE A C 1
ATOM 826 O O . PHE A 1 107 ? -35.089 15.228 8.292 1.00 47.19 107 PHE A O 1
ATOM 833 N N . VAL A 1 108 ? -34.144 15.151 10.321 1.00 52.84 108 VAL A N 1
ATOM 834 C CA . VAL A 1 108 ? -34.609 13.780 10.604 1.00 52.84 108 VAL A CA 1
ATOM 835 C C . VAL A 1 108 ? -36.129 13.724 10.817 1.00 52.84 108 VAL A C 1
ATOM 837 O O . VAL A 1 108 ? -36.771 12.759 10.397 1.00 52.84 108 VAL A O 1
ATOM 840 N N . ALA A 1 109 ? -36.740 14.790 11.348 1.00 45.69 109 ALA A N 1
ATOM 841 C CA . ALA A 1 109 ? -38.194 14.872 11.517 1.00 45.69 109 ALA A CA 1
ATOM 842 C C . ALA A 1 109 ? -38.963 14.886 10.177 1.00 45.69 109 ALA A C 1
ATOM 844 O O . ALA A 1 109 ? -40.091 14.398 10.102 1.00 45.69 109 ALA A O 1
ATOM 845 N N . THR A 1 110 ? -38.345 15.373 9.095 1.00 46.50 110 THR A N 1
ATOM 846 C CA . THR A 1 110 ? -39.012 15.497 7.786 1.00 46.50 11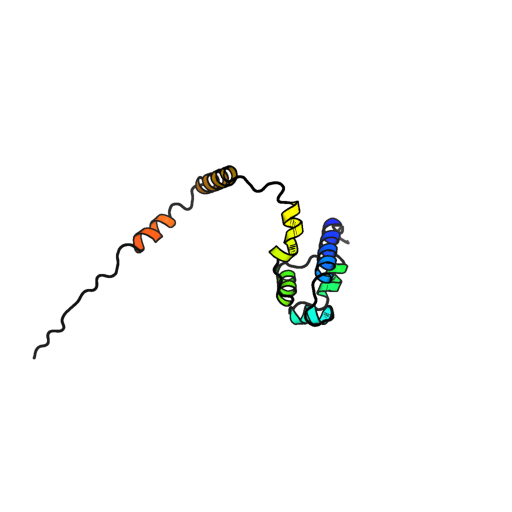0 THR A CA 1
ATOM 847 C C . THR A 1 110 ? -39.012 14.179 6.996 1.00 46.50 110 THR A C 1
ATOM 849 O O . THR A 1 110 ? -39.947 13.907 6.243 1.00 46.50 110 THR A O 1
ATOM 852 N N . CYS A 1 111 ? -38.018 13.307 7.196 1.00 46.12 111 CYS A N 1
ATOM 853 C CA . CYS A 1 111 ? -37.934 12.035 6.467 1.00 46.12 111 CYS A CA 1
ATOM 854 C C . CYS A 1 111 ? -38.831 10.929 7.052 1.00 46.12 111 CYS A C 1
ATOM 856 O O . CYS A 1 111 ? -39.307 10.079 6.303 1.00 46.12 111 CYS A O 1
ATOM 858 N N . VAL A 1 112 ? -39.123 10.946 8.358 1.00 49.28 112 VAL A N 1
ATOM 859 C CA . VAL A 1 112 ? -39.934 9.888 8.998 1.00 49.28 112 VAL A CA 1
ATOM 860 C C . VAL A 1 112 ? -41.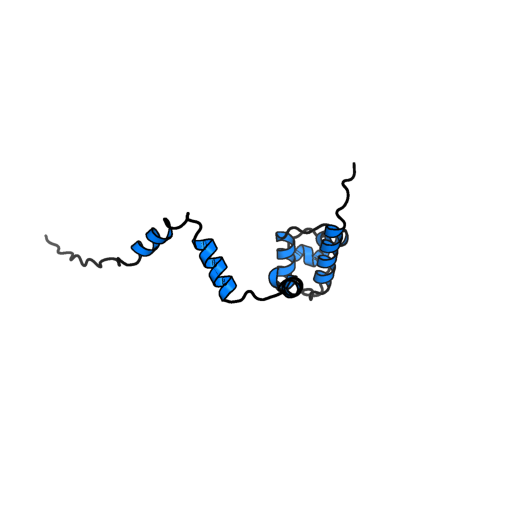442 10.092 8.784 1.00 49.28 112 VAL A C 1
ATOM 862 O O . VAL A 1 112 ? -42.190 9.120 8.684 1.00 49.28 112 VAL A O 1
ATOM 865 N N . ALA A 1 113 ? -41.908 11.331 8.593 1.00 45.19 113 ALA A N 1
ATOM 866 C CA . ALA A 1 113 ? -43.330 11.612 8.364 1.00 45.19 113 ALA A CA 1
ATOM 867 C C . ALA A 1 113 ? -43.851 11.164 6.980 1.00 45.19 113 ALA A C 1
ATOM 869 O O . ALA A 1 113 ? -45.063 11.035 6.793 1.00 45.19 113 ALA A O 1
ATOM 870 N N . ARG A 1 114 ? -42.970 10.897 6.002 1.00 43.38 114 ARG A N 1
ATOM 871 C CA . ARG A 1 114 ? -43.376 10.559 4.623 1.00 43.38 114 ARG A CA 1
ATOM 872 C C . ARG A 1 114 ? -43.570 9.059 4.365 1.00 43.38 114 ARG A C 1
ATOM 874 O O . ARG A 1 114 ? -44.095 8.701 3.317 1.00 43.38 114 ARG A O 1
ATOM 881 N N . THR A 1 115 ? -43.225 8.191 5.316 1.00 50.62 115 THR A N 1
ATOM 882 C CA . THR A 1 115 ? -43.278 6.726 5.121 1.00 50.62 115 THR A CA 1
ATOM 883 C C . THR A 1 115 ? -44.556 6.074 5.673 1.00 50.62 115 THR A C 1
ATOM 885 O O . THR A 1 115 ? -44.817 4.911 5.386 1.00 50.62 115 THR A O 1
ATOM 888 N N . ILE A 1 116 ? -45.401 6.799 6.421 1.00 51.78 116 ILE A N 1
ATOM 889 C CA . ILE A 1 116 ? -46.568 6.201 7.111 1.00 51.78 116 ILE A CA 1
ATOM 890 C C . ILE A 1 116 ? -47.904 6.411 6.363 1.00 51.78 116 ILE A C 1
ATOM 892 O O 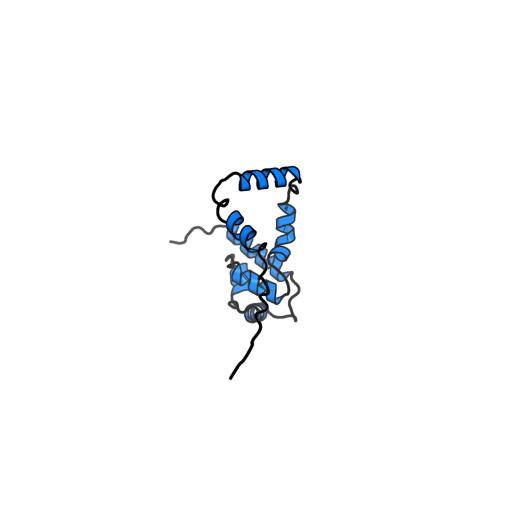. ILE A 1 116 ? -48.879 5.713 6.634 1.00 51.78 116 ILE A O 1
ATOM 896 N N . ARG A 1 117 ? -47.980 7.292 5.355 1.00 47.84 117 ARG A N 1
ATOM 897 C CA . ARG A 1 117 ? -49.161 7.373 4.472 1.00 47.84 117 ARG A CA 1
ATOM 898 C C . ARG A 1 117 ? -48.911 6.599 3.183 1.00 47.84 117 ARG A C 1
ATOM 900 O O . ARG A 1 117 ? -48.392 7.142 2.213 1.00 47.84 117 ARG A O 1
ATOM 907 N N . GLY A 1 118 ? -49.274 5.317 3.207 1.00 47.34 118 GLY A N 1
ATOM 908 C CA . GLY A 1 118 ? -49.328 4.474 2.015 1.00 47.34 118 GLY A CA 1
ATOM 909 C C . GLY A 1 118 ? -50.237 5.069 0.927 1.00 47.34 118 GLY A C 1
ATOM 910 O O . GLY A 1 118 ? -51.151 5.838 1.242 1.00 47.34 118 GLY A O 1
ATOM 911 N N . PRO A 1 119 ? -50.002 4.743 -0.355 1.00 47.88 119 PRO A N 1
ATOM 912 C CA . PRO A 1 119 ? -50.870 5.186 -1.434 1.00 47.88 119 PRO A CA 1
ATOM 913 C C . PRO A 1 119 ? -52.247 4.530 -1.283 1.00 47.88 119 PRO A C 1
ATOM 915 O O . PRO A 1 119 ? -52.374 3.305 -1.292 1.00 47.88 119 PRO A O 1
ATOM 918 N N . ALA A 1 120 ? -53.280 5.359 -1.129 1.00 50.28 120 ALA A N 1
ATOM 919 C CA . ALA A 1 120 ? -54.665 4.935 -1.233 1.00 50.28 120 ALA A CA 1
ATOM 920 C C . ALA A 1 120 ? -54.895 4.364 -2.640 1.00 50.28 120 ALA A C 1
ATOM 922 O O . ALA A 1 120 ? -54.766 5.064 -3.643 1.00 50.28 120 ALA A O 1
ATOM 923 N N . ILE A 1 121 ? -55.191 3.067 -2.708 1.00 54.38 121 ILE A N 1
ATOM 924 C CA . ILE A 1 121 ? -55.640 2.394 -3.925 1.00 54.38 121 ILE A CA 1
ATOM 925 C C . ILE A 1 121 ? -57.082 2.845 -4.157 1.00 54.38 121 ILE A C 1
ATOM 927 O O . ILE A 1 121 ? -58.020 2.252 -3.625 1.00 54.38 121 ILE A O 1
ATOM 931 N N . GLU A 1 122 ? -57.265 3.921 -4.917 1.00 52.84 122 GLU A N 1
ATOM 932 C CA . GLU A 1 122 ? -58.591 4.369 -5.330 1.00 52.84 122 GLU A CA 1
ATOM 933 C C . GLU A 1 122 ? -59.016 3.585 -6.578 1.00 52.84 122 GLU A C 1
ATOM 935 O O . GLU A 1 122 ? -58.541 3.796 -7.695 1.00 52.84 122 GLU A O 1
ATOM 940 N N . ARG A 1 123 ? -59.888 2.598 -6.354 1.00 53.75 123 ARG A N 1
ATOM 941 C CA . ARG A 1 123 ? -60.657 1.924 -7.400 1.00 53.75 123 ARG A CA 1
ATOM 942 C C . ARG A 1 123 ? -61.700 2.906 -7.929 1.00 53.75 123 ARG A C 1
ATOM 944 O O . ARG A 1 123 ? -62.713 3.101 -7.265 1.00 53.75 123 ARG A O 1
ATOM 951 N N . SER A 1 124 ? -61.501 3.432 -9.132 1.00 50.09 124 SER A N 1
ATOM 952 C CA . SER A 1 124 ? -62.543 4.181 -9.839 1.00 50.09 124 SER A CA 1
ATOM 953 C C . SER A 1 124 ? -62.954 3.447 -11.108 1.00 50.09 124 SER A C 1
ATOM 955 O O . SER A 1 124 ? -62.157 3.157 -11.997 1.00 50.09 124 SER A O 1
ATOM 957 N N . GLN A 1 125 ? -64.227 3.075 -11.091 1.00 50.00 125 GLN A N 1
ATOM 958 C CA . GLN A 1 125 ? -64.972 2.315 -12.076 1.00 50.00 125 GLN A CA 1
ATOM 959 C C . GLN A 1 125 ? -65.130 3.141 -13.359 1.00 50.00 125 GLN A C 1
ATOM 961 O O . GLN A 1 125 ? -65.564 4.289 -13.311 1.00 50.00 125 GLN A O 1
ATOM 966 N N . THR A 1 126 ? -64.814 2.558 -14.513 1.00 53.19 126 THR A N 1
ATOM 967 C CA . THR A 1 126 ? -65.175 3.097 -15.827 1.00 53.19 126 THR A CA 1
ATOM 968 C C . THR A 1 126 ? -66.559 2.586 -16.212 1.00 53.19 126 THR A C 1
ATOM 970 O O . THR A 1 126 ? -66.713 1.532 -16.823 1.00 53.19 126 THR A O 1
ATOM 973 N N . THR A 1 127 ? -67.593 3.337 -15.845 1.00 63.34 127 THR A N 1
ATOM 974 C CA . THR A 1 127 ? -68.909 3.222 -16.479 1.00 63.34 127 THR A CA 1
ATOM 975 C C . THR A 1 127 ? -68.909 4.040 -17.767 1.00 63.34 127 THR A C 1
ATOM 977 O O . THR A 1 127 ? -68.835 5.268 -17.722 1.00 63.34 127 THR A O 1
ATOM 980 N N . SER A 1 128 ? -69.004 3.361 -18.912 1.00 51.09 128 SER A N 1
ATOM 981 C CA . SER A 1 128 ? -69.567 3.941 -20.140 1.00 51.09 128 SER A CA 1
ATOM 982 C C . SER A 1 1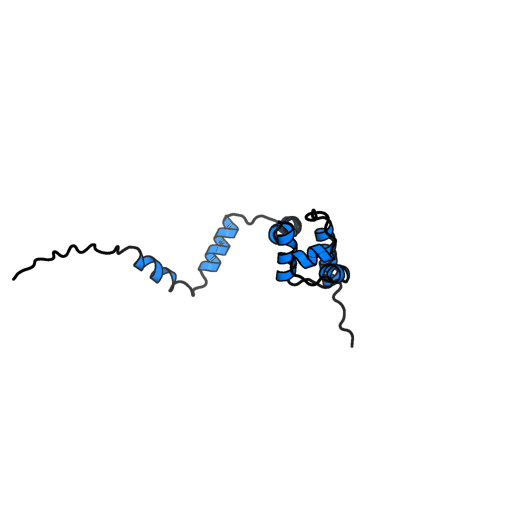28 ? -71.009 4.388 -19.867 1.00 51.09 128 SER A C 1
ATOM 984 O O . SER A 1 128 ? -71.664 3.791 -19.005 1.00 51.09 128 SER A O 1
ATOM 986 N N . PRO A 1 129 ? -71.533 5.396 -20.584 1.00 61.41 129 PRO A N 1
ATOM 987 C CA . PRO A 1 129 ? -72.386 5.008 -21.712 1.00 61.41 129 PRO A CA 1
ATOM 988 C C . PRO A 1 129 ? -72.476 6.002 -22.893 1.00 61.41 129 PRO A C 1
ATOM 990 O O . PRO A 1 129 ? -72.249 7.199 -22.738 1.00 61.41 129 PRO A O 1
ATOM 993 N N . SER A 1 130 ? -72.927 5.410 -24.009 1.00 53.12 130 SER A N 1
ATOM 994 C CA . SER A 1 130 ? -73.705 5.930 -25.153 1.00 53.12 130 SER A CA 1
ATOM 995 C C . SER A 1 130 ? -73.088 6.942 -26.113 1.00 53.12 130 SER A C 1
ATOM 997 O O . SER A 1 130 ? -73.030 8.143 -25.784 1.00 53.12 130 SER A O 1
#

Radius of gyration: 27.34 Å; Cα contacts (8 Å, |Δi|>4): 74; chains: 1; bounding box: 91×41×54 Å

Solvent-accessible surface area (backbone atoms only — not comparable to full-atom values): 8078 Å² total; per-residue (Å²): 136,82,75,86,77,60,65,67,52,30,50,52,15,31,51,53,40,54,56,60,69,71,48,78,60,63,89,75,55,52,70,47,52,48,24,48,74,30,72,42,62,54,58,49,64,62,37,14,63,74,22,43,69,74,55,67,69,58,52,44,34,49,32,48,65,55,75,42,52,67,67,70,76,41,38,71,65,47,59,73,63,52,82,60,81,74,49,74,65,56,52,52,50,52,51,52,54,66,67,63,66,85,79,62,75,75,59,62,65,62,62,64,69,67,76,77,70,71,84,80,84,79,86,77,82,86,77,83,83,135

Secondary structure (DSSP, 8-state):
-PPPP-HHHHHHHHHHHHHHHHS--GGG--HHHHHHHTTS-TTHHHHHHTTPPPPHHHHHHHHHTTT--HHHHTHHHHHTT-SSPPPHHHHHHHHHHHTTS-SSHHHHHHHHTTSSS-------------

Nearest PDB structures (foldseek):
  1y7y-assembly1_A  TM=7.959E-01  e=3.633E-02  Aeromonas hydrophila
  4pu8-assembly1_B  TM=6.988E-01  e=5.304E-02  Shewanella oneidensis MR-1
  4pu4-assembly1_C  TM=6.112E-01  e=6.950E-02  Shewanella oneidensis MR-1
  4pu7-assembly1_B  TM=6.286E-01  e=8.627E-02  Shewanella oneidensis MR-1
  4pu4-assembly1_D  TM=5.693E-01  e=5.598E-02  Shewanella oneidensis MR-1

pLDDT: mean 76.47, std 17.65, range [43.38, 95.88]

Foldseek 3Di:
DDDDDDVVLLVVLLVLLVLLVVADDVPPDDLQVLCVQLVHHSCSSVCSNRRNDDDPSSSQSSQVSSVHGPCRSCVVVVVVVCPDDDPPVNVVVVVVVVVPPDDCVVPVVVVVVPPPDDDDPDDDDDDDDD

Mean predicted aligned error: 16.36 Å